Protein AF-A0A9P3FFR2-F1 (afdb_monomer_lite)

Sequence (119 aa):
MDCSPFSKVPAELRNYIWTLSLQSISERPDASPNIYEEPSLSRTCRQLRAESLLMYYACQPSMVAVVDNSDTTALLKWLATRRERAQLISRLDVLSRTGIKHELDEGISCTEALIASFG

Structure (mmCIF, N/CA/C/O backbone):
data_AF-A0A9P3FFR2-F1
#
_entry.id   AF-A0A9P3FFR2-F1
#
loop_
_atom_site.group_PDB
_atom_site.id
_atom_site.type_symbol
_atom_site.label_atom_id
_atom_site.label_alt_id
_atom_site.label_comp_id
_atom_site.label_asym_id
_atom_site.label_entity_id
_atom_site.label_seq_id
_atom_site.pdbx_PDB_ins_code
_atom_site.Cartn_x
_atom_site.Cartn_y
_atom_site.Cartn_z
_atom_site.occupancy
_atom_site.B_iso_or_equiv
_atom_site.auth_seq_id
_atom_site.auth_comp_id
_atom_site.auth_asym_id
_atom_site.auth_atom_id
_atom_site.pdbx_PDB_model_num
ATOM 1 N N . MET A 1 1 ? -1.724 -12.595 19.944 1.00 46.88 1 MET A N 1
ATOM 2 C CA . MET A 1 1 ? -2.527 -11.483 20.488 1.00 46.88 1 MET A CA 1
ATOM 3 C C . MET A 1 1 ? -1.653 -10.252 20.444 1.00 46.88 1 MET A C 1
ATOM 5 O O . MET A 1 1 ? -0.598 -10.253 21.065 1.00 46.88 1 MET A O 1
ATOM 9 N N . ASP A 1 2 ? -2.028 -9.270 19.635 1.00 57.25 2 ASP A N 1
ATOM 10 C CA . ASP A 1 2 ? -1.197 -8.094 19.403 1.00 57.25 2 ASP A CA 1
ATOM 11 C C . ASP A 1 2 ? -1.362 -7.110 20.568 1.00 57.25 2 ASP A C 1
ATOM 13 O O . ASP A 1 2 ? -2.397 -6.463 20.725 1.00 57.25 2 ASP A O 1
ATOM 17 N N . CYS A 1 3 ? -0.331 -6.998 21.407 1.00 60.75 3 CYS A N 1
ATOM 18 C CA . CYS A 1 3 ? -0.306 -6.130 22.592 1.00 60.75 3 CYS A CA 1
ATOM 19 C C . CYS A 1 3 ? -0.123 -4.635 22.257 1.00 60.75 3 CYS A C 1
ATOM 21 O O . CYS A 1 3 ? 0.320 -3.860 23.104 1.00 60.75 3 CYS A O 1
ATOM 23 N N . SER A 1 4 ? -0.407 -4.215 21.021 1.00 70.00 4 SER A N 1
ATOM 24 C CA . SER A 1 4 ? -0.248 -2.818 20.625 1.00 70.00 4 SER A CA 1
ATOM 25 C C . SER A 1 4 ? -1.308 -1.957 21.317 1.00 70.00 4 SER A C 1
ATOM 27 O O . SER A 1 4 ? -2.482 -2.308 21.270 1.00 70.00 4 SER A O 1
ATOM 29 N N . PRO A 1 5 ? -0.966 -0.799 21.907 1.00 75.81 5 PRO A N 1
ATOM 30 C CA . PRO A 1 5 ? -1.975 0.120 22.441 1.00 75.81 5 PRO A CA 1
ATOM 31 C C . PRO A 1 5 ? -2.967 0.584 21.362 1.00 75.81 5 PRO A C 1
ATOM 33 O O . PRO A 1 5 ? -4.102 0.922 21.681 1.00 75.81 5 PRO A O 1
ATOM 36 N N . PHE A 1 6 ? -2.576 0.521 20.086 1.00 74.94 6 PHE A N 1
ATOM 37 C CA . PHE A 1 6 ? -3.450 0.812 18.956 1.00 74.94 6 PHE A CA 1
ATOM 38 C C . PHE A 1 6 ? -4.568 -0.216 18.758 1.00 74.94 6 PHE A C 1
ATOM 40 O O . PHE A 1 6 ? -5.617 0.145 18.236 1.00 74.94 6 PHE A O 1
ATOM 47 N N . SER A 1 7 ? -4.403 -1.470 19.193 1.00 76.94 7 SER A N 1
ATOM 48 C CA . SER A 1 7 ? -5.470 -2.475 19.079 1.00 76.94 7 SER A CA 1
ATOM 49 C C . SER A 1 7 ? -6.673 -2.153 19.973 1.00 76.94 7 SER A C 1
ATOM 51 O O . SER A 1 7 ? -7.780 -2.605 19.696 1.00 76.94 7 SER A O 1
ATOM 53 N N . LYS A 1 8 ? -6.470 -1.316 21.001 1.00 84.19 8 LYS A N 1
ATOM 54 C CA . LYS A 1 8 ? -7.519 -0.816 21.901 1.00 84.19 8 LYS A CA 1
ATOM 55 C C . LYS A 1 8 ? -8.312 0.357 21.318 1.00 84.19 8 LYS A C 1
ATOM 57 O O . LYS A 1 8 ? -9.377 0.679 21.833 1.00 84.19 8 LYS A O 1
ATOM 62 N N . VAL A 1 9 ? -7.797 1.014 20.280 1.00 85.38 9 VAL A N 1
ATOM 63 C CA . VAL A 1 9 ? -8.474 2.131 19.610 1.00 85.38 9 VAL A CA 1
ATOM 64 C C . VAL A 1 9 ? -9.514 1.555 18.647 1.00 85.38 9 VAL A C 1
ATOM 66 O O . VAL A 1 9 ? -9.143 0.681 17.872 1.00 85.38 9 VAL A O 1
ATOM 69 N N . PRO A 1 10 ? -10.780 2.003 18.636 1.00 87.31 10 PRO A N 1
ATOM 70 C CA . PRO A 1 10 ? -11.779 1.575 17.652 1.00 87.31 10 PRO A CA 1
ATOM 71 C C . PRO A 1 10 ? -11.326 1.765 16.200 1.00 87.31 10 PRO A C 1
ATOM 73 O O . PRO A 1 10 ? -10.608 2.714 15.887 1.00 87.31 10 PRO A O 1
ATOM 76 N N . ALA A 1 11 ? -11.778 0.887 15.299 1.00 83.19 11 ALA A N 1
ATOM 77 C CA . ALA A 1 11 ? -11.366 0.901 13.892 1.00 83.19 11 ALA A CA 1
ATOM 78 C C . ALA A 1 11 ? -11.644 2.245 13.194 1.00 83.19 11 ALA A C 1
ATOM 80 O O . ALA A 1 11 ? -10.809 2.717 12.431 1.00 83.19 11 ALA A O 1
ATOM 81 N N . GLU A 1 12 ? -12.762 2.899 13.515 1.00 86.25 12 GLU A N 1
ATOM 82 C CA . GLU A 1 12 ? -13.123 4.217 12.975 1.00 86.25 12 GLU A CA 1
ATOM 83 C C . GLU A 1 12 ? -12.072 5.286 13.296 1.00 86.25 12 GLU A C 1
ATOM 85 O O . GLU A 1 12 ? -11.635 6.020 12.411 1.00 86.25 12 GLU A O 1
ATOM 90 N N . LEU A 1 13 ? -11.592 5.323 14.543 1.00 87.25 13 LEU A N 1
ATOM 91 C CA . LEU A 1 13 ? -10.550 6.262 14.954 1.00 87.25 13 LEU A CA 1
ATOM 92 C C . LEU A 1 13 ? -9.203 5.927 14.308 1.00 87.25 13 LEU A C 1
ATOM 94 O O . LEU A 1 13 ? -8.467 6.838 13.937 1.00 87.25 13 LEU A O 1
ATOM 98 N N . ARG A 1 14 ? -8.886 4.640 14.118 1.00 85.44 14 ARG A N 1
ATOM 99 C CA . ARG A 1 14 ? -7.670 4.234 13.393 1.00 85.44 14 ARG A CA 1
ATOM 100 C C . ARG A 1 14 ? -7.725 4.689 11.935 1.00 85.44 14 ARG A C 1
ATOM 102 O O . ARG A 1 14 ? -6.770 5.299 11.470 1.00 85.44 14 ARG A O 1
ATOM 109 N N . ASN A 1 15 ? -8.857 4.501 11.256 1.00 83.94 15 ASN A N 1
ATOM 110 C CA . ASN A 1 15 ? -9.077 4.987 9.890 1.00 83.94 15 ASN A CA 1
ATOM 111 C C . ASN A 1 15 ? -8.974 6.514 9.793 1.00 83.94 15 ASN A C 1
ATOM 113 O O . ASN A 1 15 ? -8.413 7.041 8.831 1.00 83.94 15 ASN A O 1
ATOM 117 N N . TYR A 1 16 ? -9.467 7.235 10.801 1.00 85.94 16 TYR A N 1
ATOM 118 C CA . TYR A 1 16 ? -9.336 8.688 10.855 1.00 85.94 16 TYR A CA 1
ATOM 119 C C . TYR A 1 16 ? -7.871 9.125 10.999 1.00 85.94 16 TYR A C 1
ATOM 121 O O . TYR A 1 16 ? -7.399 9.970 10.238 1.00 85.94 16 TYR A O 1
ATOM 129 N N . ILE A 1 17 ? -7.113 8.482 11.895 1.00 84.25 17 ILE A N 1
ATOM 130 C CA . ILE A 1 17 ? -5.661 8.690 12.029 1.00 84.25 17 ILE A CA 1
ATOM 131 C C . ILE A 1 17 ? -4.953 8.404 10.696 1.00 84.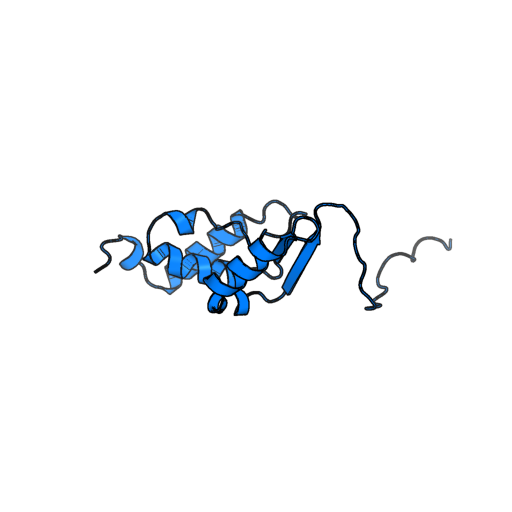25 17 ILE A C 1
ATOM 133 O O . ILE A 1 17 ? -4.075 9.167 10.292 1.00 84.25 17 ILE A O 1
ATOM 137 N N . TRP A 1 18 ? -5.358 7.348 9.983 1.00 82.25 18 TRP A N 1
ATOM 138 C CA . TRP A 1 18 ? -4.829 7.027 8.656 1.00 82.25 18 TRP A CA 1
ATOM 139 C C . TRP A 1 18 ? -5.100 8.127 7.650 1.00 82.25 18 TRP A C 1
ATOM 141 O O . TRP A 1 18 ? -4.151 8.625 7.051 1.00 82.25 18 TRP A O 1
ATOM 151 N N . THR A 1 19 ? -6.343 8.576 7.542 1.00 80.31 19 THR A N 1
ATOM 152 C CA . THR A 1 19 ? -6.733 9.664 6.638 1.00 80.31 19 THR A CA 1
ATOM 153 C C . THR A 1 19 ? -5.874 10.912 6.865 1.00 80.31 19 THR A C 1
ATOM 155 O O . THR A 1 19 ? -5.293 11.436 5.916 1.00 80.31 19 THR A O 1
ATOM 158 N N . LEU A 1 20 ? -5.696 11.325 8.124 1.00 81.62 20 LEU A N 1
ATOM 159 C CA . LEU A 1 20 ? -4.862 12.478 8.480 1.00 81.62 20 LEU A CA 1
ATOM 160 C C . LEU A 1 20 ? -3.384 12.265 8.129 1.00 81.62 20 LEU A C 1
ATOM 162 O O . LEU A 1 20 ? -2.735 13.143 7.562 1.00 81.62 20 LEU A O 1
ATOM 166 N N . SER A 1 21 ? -2.843 11.083 8.434 1.00 78.56 21 SER A N 1
ATOM 167 C CA . SER A 1 21 ? -1.440 10.770 8.143 1.00 78.56 21 SER A CA 1
ATOM 168 C C . SER A 1 21 ? -1.140 10.753 6.642 1.00 78.56 21 SER A C 1
ATOM 170 O O . SER A 1 21 ? -0.074 11.195 6.222 1.00 78.56 21 SER A O 1
ATOM 172 N N . LEU A 1 22 ? -2.092 10.302 5.825 1.00 73.56 22 LEU A N 1
ATOM 173 C CA . LEU A 1 22 ? -1.967 10.266 4.371 1.00 73.56 22 LEU A CA 1
ATOM 174 C C . LEU A 1 22 ? -2.050 11.667 3.764 1.00 73.56 22 LEU A C 1
ATOM 176 O O . LEU A 1 22 ? -1.261 11.989 2.880 1.00 73.56 22 LEU A O 1
ATOM 180 N N . GLN A 1 23 ? -2.944 12.514 4.281 1.00 67.75 23 GLN A N 1
ATOM 181 C CA . GLN A 1 23 ? -3.066 13.911 3.859 1.00 67.75 23 GLN A CA 1
ATOM 182 C C . GLN A 1 23 ? -1.785 14.710 4.133 1.00 67.75 23 GLN A C 1
ATOM 184 O O . GLN A 1 23 ? -1.356 15.469 3.270 1.00 67.75 23 GLN A O 1
ATOM 189 N N . SER A 1 24 ? -1.118 14.484 5.272 1.00 60.09 24 SER A N 1
ATOM 190 C CA . SER A 1 24 ? 0.142 15.177 5.599 1.00 60.09 24 SER A CA 1
ATOM 191 C C . SER A 1 24 ? 1.321 14.835 4.677 1.00 60.09 24 SER A C 1
ATOM 193 O O . SER A 1 24 ? 2.268 15.604 4.573 1.00 60.09 24 SER A O 1
ATOM 195 N N . ILE A 1 25 ? 1.280 13.691 3.982 1.00 60.25 25 ILE A N 1
ATOM 196 C CA . ILE A 1 25 ? 2.331 13.289 3.030 1.00 60.25 25 ILE A CA 1
ATOM 197 C C . ILE A 1 25 ? 2.139 13.999 1.675 1.00 60.25 25 ILE A C 1
ATOM 199 O O . ILE A 1 25 ? 3.091 14.154 0.914 1.00 60.25 25 ILE A O 1
ATOM 203 N N . SER A 1 26 ? 0.931 14.504 1.401 1.00 54.19 26 SER A N 1
ATOM 204 C CA . SER A 1 26 ? 0.548 15.194 0.164 1.00 54.19 26 SER A CA 1
ATOM 205 C C . SER A 1 26 ? 0.944 16.684 0.130 1.00 54.19 26 SER A C 1
ATOM 207 O O . SER A 1 26 ? 0.328 17.467 -0.589 1.00 54.19 26 SER A O 1
ATOM 209 N N . GLU A 1 27 ? 1.957 17.114 0.888 1.00 48.81 27 GLU A N 1
ATOM 210 C CA . GLU A 1 27 ? 2.438 18.510 0.866 1.00 48.81 27 GLU A CA 1
ATOM 211 C C . GLU A 1 27 ? 3.299 18.847 -0.366 1.00 48.81 27 GLU A C 1
ATOM 213 O O . GLU A 1 27 ? 3.630 20.011 -0.590 1.00 48.81 27 GLU A O 1
ATOM 218 N N . ARG A 1 28 ? 3.649 17.859 -1.203 1.00 53.22 28 ARG A N 1
ATOM 219 C CA . ARG A 1 28 ? 4.260 18.105 -2.518 1.00 53.22 28 ARG A CA 1
ATOM 220 C C . ARG A 1 28 ? 3.204 17.969 -3.618 1.00 53.22 28 ARG A C 1
ATOM 222 O O . ARG A 1 28 ? 2.961 16.845 -4.052 1.00 53.22 28 ARG A O 1
ATOM 229 N N . PRO A 1 29 ? 2.609 19.077 -4.095 1.00 51.22 29 PRO A N 1
ATOM 230 C CA . PRO A 1 29 ? 1.554 19.041 -5.111 1.00 51.22 29 PRO A CA 1
ATOM 231 C C . PRO A 1 29 ? 1.998 18.427 -6.451 1.00 51.22 29 PRO A C 1
ATOM 233 O O . PRO A 1 29 ? 1.153 17.952 -7.203 1.00 51.22 29 PRO A O 1
ATOM 236 N N . ASP A 1 30 ? 3.307 18.361 -6.720 1.00 53.44 30 ASP A N 1
ATOM 237 C CA . ASP A 1 30 ? 3.833 17.973 -8.037 1.00 53.44 30 ASP A CA 1
ATOM 238 C C . ASP A 1 30 ? 4.389 16.539 -8.113 1.00 53.44 30 ASP A C 1
ATOM 240 O O . ASP A 1 30 ? 4.815 16.099 -9.182 1.00 53.44 30 ASP A O 1
ATOM 244 N N . ALA A 1 31 ? 4.427 15.794 -7.003 1.00 60.97 31 ALA A N 1
ATOM 245 C CA . ALA A 1 31 ? 5.027 14.460 -6.968 1.00 60.97 31 ALA A CA 1
ATOM 246 C C . ALA A 1 31 ? 3.980 13.397 -6.630 1.00 60.97 31 ALA A C 1
ATOM 248 O O . ALA A 1 31 ? 3.644 13.181 -5.467 1.00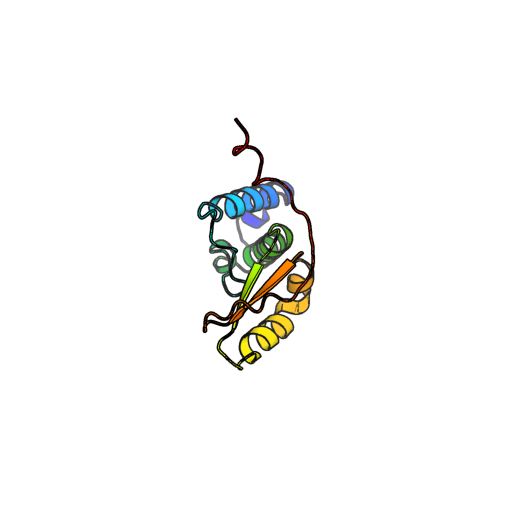 60.97 31 ALA A O 1
ATOM 249 N N . SER A 1 32 ? 3.486 12.701 -7.655 1.00 68.75 32 SER A N 1
ATOM 250 C CA . SER A 1 32 ? 2.651 11.515 -7.468 1.00 68.75 32 SER A CA 1
ATOM 251 C C . SER A 1 32 ? 3.386 10.474 -6.603 1.00 68.75 32 SER A C 1
ATOM 253 O O . SER A 1 32 ? 4.588 10.255 -6.798 1.00 68.75 32 SER A O 1
ATOM 255 N N . PRO A 1 33 ? 2.698 9.807 -5.661 1.00 76.00 33 PRO A N 1
ATOM 256 C CA . PRO A 1 33 ? 3.331 8.873 -4.737 1.00 76.00 33 PRO A CA 1
ATOM 257 C C . PRO A 1 33 ? 3.922 7.664 -5.472 1.00 76.00 33 PRO A C 1
ATOM 259 O O . PRO A 1 33 ? 3.278 7.053 -6.329 1.00 76.00 33 PRO A O 1
ATOM 262 N N . ASN A 1 34 ? 5.152 7.295 -5.114 1.00 80.06 34 ASN A N 1
ATOM 263 C CA . ASN A 1 34 ? 5.849 6.154 -5.698 1.00 80.06 34 ASN A CA 1
ATOM 264 C C . ASN A 1 34 ? 5.334 4.833 -5.096 1.00 80.06 34 ASN A C 1
ATOM 266 O O . ASN A 1 34 ? 5.338 4.670 -3.879 1.00 80.06 34 ASN A O 1
ATOM 270 N N . ILE A 1 35 ? 4.961 3.849 -5.923 1.00 81.44 35 ILE A N 1
ATOM 271 C CA . ILE A 1 35 ? 4.455 2.543 -5.448 1.00 81.44 35 ILE A CA 1
ATOM 272 C C . ILE A 1 35 ? 5.442 1.754 -4.577 1.00 81.44 35 ILE A C 1
ATOM 274 O O . ILE A 1 35 ? 5.034 0.861 -3.822 1.00 81.44 35 ILE A O 1
ATOM 278 N N . TYR A 1 36 ? 6.740 2.038 -4.707 1.00 80.88 36 TYR A N 1
ATOM 279 C CA . TYR A 1 36 ? 7.796 1.393 -3.931 1.00 80.88 36 TYR A CA 1
ATOM 280 C C . TYR A 1 36 ? 7.978 2.036 -2.554 1.00 80.88 36 TYR A C 1
ATOM 282 O O . TYR A 1 36 ? 8.592 1.425 -1.676 1.00 80.88 36 TYR A O 1
ATOM 290 N N . GLU A 1 37 ? 7.449 3.242 -2.354 1.00 80.25 37 GLU A N 1
ATOM 291 C CA . GLU A 1 37 ? 7.472 3.914 -1.066 1.00 80.25 37 GLU A CA 1
ATOM 292 C C . GLU A 1 37 ? 6.302 3.442 -0.208 1.00 80.25 37 GLU A C 1
ATOM 294 O O . GLU A 1 37 ? 5.151 3.368 -0.630 1.00 80.25 37 GLU A O 1
ATOM 299 N N . GLU A 1 38 ? 6.618 3.088 1.033 1.00 79.25 38 GLU A N 1
ATOM 300 C CA . GLU A 1 38 ? 5.620 2.730 2.028 1.00 79.25 38 GLU A CA 1
ATOM 301 C C . GLU A 1 38 ? 5.569 3.828 3.094 1.00 79.25 38 GLU A C 1
ATOM 303 O O . GLU A 1 38 ? 6.631 4.317 3.504 1.00 79.25 38 GLU A O 1
ATOM 308 N N . PRO A 1 39 ? 4.375 4.188 3.602 1.00 77.75 39 PRO A N 1
ATOM 309 C CA . PRO A 1 39 ? 4.245 5.210 4.630 1.00 77.75 39 PRO A CA 1
ATOM 310 C C . PRO A 1 39 ? 5.014 4.795 5.886 1.00 77.75 39 PRO A C 1
ATOM 312 O O . PRO A 1 39 ? 5.015 3.619 6.262 1.00 77.75 39 PRO A O 1
ATOM 315 N N . SER A 1 40 ? 5.633 5.752 6.579 1.00 78.31 40 SER A N 1
ATOM 316 C CA . SER A 1 40 ? 6.466 5.502 7.769 1.00 78.31 40 SER A CA 1
ATOM 317 C C . SER A 1 40 ? 5.754 4.664 8.837 1.00 78.31 40 SER A C 1
ATOM 319 O O . SER A 1 40 ? 6.357 3.798 9.470 1.00 78.31 40 SER A O 1
ATOM 321 N N . LEU A 1 41 ? 4.440 4.854 8.979 1.00 75.69 41 LEU A N 1
ATOM 322 C CA . LEU A 1 41 ? 3.586 4.118 9.914 1.00 75.69 41 LEU A CA 1
ATOM 323 C C . LEU A 1 41 ? 3.535 2.611 9.632 1.00 75.69 41 LEU A C 1
ATOM 325 O O . LEU A 1 41 ? 3.438 1.814 10.567 1.00 75.69 41 LEU A O 1
ATOM 329 N N . SER A 1 42 ? 3.709 2.198 8.376 1.00 79.88 42 SER A N 1
ATOM 330 C CA . SER A 1 42 ? 3.743 0.785 7.986 1.00 79.88 42 SER A CA 1
ATOM 331 C C . SER A 1 42 ? 4.990 0.033 8.471 1.00 79.88 42 SER A C 1
ATOM 333 O O . SER A 1 42 ? 5.062 -1.193 8.341 1.00 79.88 42 SER A O 1
ATOM 335 N N . ARG A 1 43 ? 5.982 0.742 9.027 1.00 82.38 43 ARG A N 1
ATOM 336 C CA . ARG A 1 43 ? 7.232 0.170 9.551 1.00 82.38 43 ARG A CA 1
ATOM 337 C C . ARG A 1 43 ? 7.193 -0.092 11.061 1.00 82.38 43 ARG A C 1
ATOM 339 O O . ARG A 1 43 ? 8.170 -0.586 11.607 1.00 82.38 43 ARG A O 1
ATOM 346 N N . THR A 1 44 ? 6.086 0.233 11.734 1.00 81.06 44 THR A N 1
ATOM 347 C CA . THR A 1 44 ? 5.984 0.194 13.204 1.00 81.06 44 THR A CA 1
ATOM 348 C C . THR A 1 44 ? 5.649 -1.199 13.747 1.00 81.06 44 THR A C 1
ATOM 350 O O . THR A 1 44 ? 6.481 -1.834 14.388 1.00 81.06 44 THR A O 1
ATOM 353 N N . CYS A 1 45 ? 4.443 -1.711 13.496 1.00 82.56 45 CYS A N 1
ATOM 354 C CA . CYS A 1 45 ? 4.022 -3.049 13.911 1.00 82.56 45 CYS A CA 1
ATOM 355 C C . CYS A 1 45 ? 3.178 -3.734 12.829 1.00 82.56 45 CYS A C 1
ATOM 357 O O . CYS A 1 45 ? 2.674 -3.084 11.915 1.00 82.56 45 CYS A O 1
ATOM 359 N N . ARG A 1 46 ? 3.008 -5.061 12.925 1.00 84.31 46 ARG A N 1
ATOM 360 C CA . ARG A 1 46 ? 2.300 -5.860 11.904 1.00 84.31 46 ARG A CA 1
ATOM 361 C C . ARG A 1 46 ? 0.850 -5.422 11.697 1.00 84.31 46 ARG A C 1
ATOM 363 O O . ARG A 1 46 ? 0.411 -5.358 10.553 1.00 84.31 46 ARG A O 1
ATOM 370 N N . GLN A 1 47 ? 0.143 -5.087 12.775 1.00 81.75 47 GLN A N 1
ATOM 371 C CA . GLN A 1 47 ? -1.238 -4.617 12.696 1.00 81.75 47 GLN A CA 1
ATOM 372 C C . GLN A 1 47 ? -1.323 -3.267 11.974 1.00 81.75 47 GLN A C 1
ATOM 374 O O . GLN A 1 47 ? -2.020 -3.153 10.970 1.00 81.75 47 GLN A O 1
ATOM 379 N N . LEU A 1 48 ? -0.560 -2.266 12.432 1.00 81.31 48 LEU A N 1
ATOM 380 C CA . LEU A 1 48 ? -0.553 -0.945 11.798 1.00 81.31 48 LEU A CA 1
ATOM 381 C C . LEU A 1 48 ? -0.070 -1.031 10.358 1.00 81.31 48 LEU A C 1
ATOM 383 O O . LEU A 1 48 ? -0.614 -0.356 9.498 1.00 81.31 48 LEU A O 1
ATOM 387 N N . ARG A 1 49 ? 0.885 -1.912 10.058 1.00 85.50 49 ARG A N 1
ATOM 388 C CA . ARG A 1 49 ? 1.312 -2.202 8.690 1.00 85.50 49 ARG A CA 1
ATOM 389 C C . ARG A 1 49 ? 0.174 -2.720 7.817 1.00 85.50 49 ARG A C 1
ATOM 391 O O . ARG A 1 49 ? 0.051 -2.266 6.685 1.00 85.50 49 ARG A O 1
ATOM 398 N N . ALA A 1 50 ? -0.624 -3.665 8.305 1.00 83.38 50 ALA A N 1
ATOM 399 C CA . ALA A 1 50 ? -1.736 -4.218 7.539 1.00 83.38 50 ALA A CA 1
ATOM 400 C C . ALA A 1 50 ? -2.818 -3.161 7.265 1.00 83.38 50 ALA A C 1
ATOM 402 O O . ALA A 1 50 ? -3.251 -3.025 6.123 1.00 83.38 50 ALA A O 1
ATOM 403 N N . GLU A 1 51 ? -3.193 -2.383 8.282 1.00 84.19 51 GLU A N 1
ATOM 404 C CA . GLU A 1 51 ? -4.242 -1.362 8.175 1.00 84.19 51 GLU A CA 1
ATOM 405 C C . GLU A 1 51 ? -3.787 -0.138 7.362 1.00 84.19 51 GLU A C 1
ATOM 407 O O . GLU A 1 51 ? -4.467 0.275 6.422 1.00 84.19 51 GLU A O 1
ATOM 412 N N . SER A 1 52 ? -2.608 0.413 7.670 1.00 83.62 52 SER A N 1
ATOM 413 C CA . SER A 1 52 ? -2.097 1.624 7.012 1.00 83.62 52 SER A CA 1
ATOM 414 C C . SER A 1 52 ? -1.771 1.405 5.540 1.00 83.62 52 SER A C 1
ATOM 416 O O . SER A 1 52 ? -2.027 2.297 4.741 1.00 83.62 52 SER A O 1
ATOM 418 N N . LEU A 1 53 ? -1.246 0.235 5.147 1.00 85.38 53 LEU A N 1
ATOM 419 C CA . LEU A 1 53 ? -0.971 -0.038 3.733 1.00 85.38 53 LEU A CA 1
ATOM 420 C C . LEU A 1 53 ? -2.259 -0.171 2.926 1.00 85.38 53 LEU A C 1
ATOM 422 O O . LEU A 1 53 ? -2.313 0.319 1.805 1.00 85.38 53 LEU A O 1
ATOM 426 N N . LEU A 1 54 ? -3.291 -0.804 3.486 1.00 85.38 54 LEU A N 1
ATOM 427 C CA . LEU A 1 54 ? -4.582 -0.926 2.814 1.00 85.38 54 LEU A CA 1
ATOM 428 C C . LEU A 1 54 ? -5.211 0.452 2.580 1.00 85.38 54 LEU A C 1
ATOM 430 O O . LEU A 1 54 ? -5.605 0.759 1.459 1.00 85.38 54 LEU A O 1
ATOM 434 N N . MET A 1 55 ? -5.222 1.303 3.609 1.00 84.69 55 MET A N 1
ATOM 435 C CA . MET A 1 55 ? -5.702 2.682 3.490 1.00 84.69 55 MET A CA 1
ATOM 436 C C . MET A 1 55 ? -4.844 3.514 2.535 1.00 84.69 55 MET A C 1
ATOM 438 O O . MET A 1 55 ? -5.389 4.244 1.719 1.00 84.69 55 MET A O 1
ATOM 442 N N . TYR A 1 56 ? -3.516 3.373 2.592 1.00 85.06 56 TYR A N 1
ATOM 443 C CA . TYR A 1 56 ? -2.599 4.071 1.693 1.00 85.06 56 TYR A CA 1
ATOM 444 C C . TYR A 1 56 ? -2.950 3.785 0.233 1.00 85.06 56 TYR A C 1
ATOM 446 O O . TYR A 1 56 ? -3.254 4.720 -0.489 1.00 85.06 56 TYR A O 1
ATOM 454 N N . TYR A 1 57 ? -3.010 2.520 -0.194 1.00 83.69 57 TYR A N 1
ATOM 455 C CA . TYR A 1 57 ? -3.317 2.206 -1.595 1.00 83.69 57 TYR A CA 1
ATOM 456 C C . TYR A 1 57 ? -4.749 2.575 -2.009 1.00 83.69 57 TYR A C 1
ATOM 458 O O . TYR A 1 57 ? -4.945 2.987 -3.145 1.00 83.69 57 TYR A O 1
ATOM 466 N N . ALA A 1 58 ? -5.729 2.470 -1.106 1.00 83.38 58 ALA A N 1
ATOM 467 C CA . ALA A 1 58 ? -7.123 2.807 -1.405 1.00 83.38 58 ALA A CA 1
ATOM 468 C C . ALA A 1 58 ? -7.388 4.320 -1.507 1.00 83.38 58 ALA A C 1
ATOM 470 O O . ALA A 1 58 ? -8.295 4.737 -2.222 1.00 83.38 58 ALA A O 1
ATOM 471 N N . CYS A 1 59 ? -6.634 5.143 -0.776 1.00 80.12 59 CYS A N 1
ATOM 472 C CA . CYS A 1 59 ? -6.853 6.588 -0.726 1.00 80.12 59 CYS A CA 1
ATOM 473 C C . CYS A 1 59 ? -6.030 7.378 -1.751 1.00 80.12 59 CYS A C 1
ATOM 475 O O . CYS A 1 59 ? -6.273 8.575 -1.896 1.00 80.12 59 CYS A O 1
ATOM 477 N N . GLN A 1 60 ? -5.064 6.762 -2.442 1.00 77.50 60 GLN A N 1
ATOM 478 C CA . GLN A 1 60 ? -4.314 7.463 -3.484 1.00 77.50 60 GLN A CA 1
ATOM 479 C C . GLN A 1 60 ? -5.107 7.479 -4.801 1.00 77.50 60 GLN A C 1
ATOM 481 O O . GLN A 1 60 ? -5.426 6.409 -5.327 1.00 77.50 60 GLN A O 1
ATOM 486 N N . PRO A 1 61 ? -5.402 8.662 -5.373 1.00 75.56 61 PRO A N 1
ATOM 487 C CA . PRO A 1 61 ? -6.119 8.756 -6.645 1.00 75.56 61 PRO A CA 1
ATOM 488 C C . PRO A 1 61 ? -5.292 8.191 -7.808 1.00 75.56 61 PRO A C 1
ATOM 490 O O . PRO A 1 61 ? -5.838 7.576 -8.724 1.00 75.56 61 PRO A O 1
ATOM 493 N N . SER A 1 62 ? -3.971 8.363 -7.756 1.00 80.31 62 SER A N 1
ATOM 494 C CA . SER A 1 62 ? -3.018 7.759 -8.680 1.00 80.31 62 SER A CA 1
ATOM 495 C C . SER A 1 62 ? -1.685 7.481 -7.989 1.00 80.31 62 SER A C 1
ATOM 497 O O . SER A 1 62 ? -1.340 8.106 -6.985 1.00 80.31 62 SER A O 1
ATOM 499 N N . MET A 1 63 ? -0.932 6.525 -8.524 1.00 83.44 63 MET A N 1
ATOM 500 C CA . MET A 1 63 ? 0.419 6.198 -8.075 1.00 83.44 63 MET A CA 1
ATOM 501 C C . MET A 1 63 ? 1.361 6.045 -9.261 1.00 83.44 63 MET A C 1
ATOM 503 O O . MET A 1 63 ? 0.924 5.720 -10.362 1.00 83.44 63 MET A O 1
ATOM 507 N N . VAL A 1 64 ? 2.659 6.225 -9.022 1.00 84.31 64 VAL A N 1
ATOM 508 C CA . VAL A 1 64 ? 3.692 6.120 -10.056 1.00 84.31 64 VAL A CA 1
ATOM 509 C C . VAL A 1 64 ? 4.632 4.950 -9.785 1.00 84.31 64 VAL A C 1
ATOM 511 O O . VAL A 1 64 ? 5.152 4.786 -8.681 1.00 84.31 64 VAL A O 1
ATOM 514 N N . ALA A 1 65 ? 4.903 4.160 -10.819 1.00 84.69 65 ALA A N 1
ATOM 515 C CA . ALA A 1 65 ? 5.974 3.178 -10.851 1.00 84.69 65 ALA A CA 1
ATOM 516 C C . ALA A 1 65 ? 7.105 3.672 -11.745 1.00 84.69 65 ALA A C 1
ATOM 518 O O . ALA A 1 65 ? 6.965 3.713 -12.964 1.00 84.69 65 ALA A O 1
ATOM 519 N N . VAL A 1 66 ? 8.245 4.006 -11.147 1.00 82.75 66 VAL A N 1
ATOM 520 C CA . VAL A 1 66 ? 9.447 4.335 -11.917 1.00 82.75 66 VAL A CA 1
ATOM 521 C C . VAL A 1 66 ? 10.213 3.050 -12.220 1.00 82.75 66 VAL A C 1
ATOM 523 O O . VAL A 1 66 ? 10.642 2.351 -11.303 1.00 82.75 66 VAL A O 1
ATOM 526 N N . VAL A 1 67 ? 10.369 2.731 -13.497 1.00 81.81 67 VAL A N 1
ATOM 527 C CA . VAL A 1 67 ? 11.051 1.533 -13.990 1.00 81.81 67 VAL A CA 1
ATOM 528 C C . VAL A 1 67 ? 12.342 1.960 -14.689 1.00 81.81 67 VAL A C 1
ATOM 530 O O . VAL A 1 67 ? 12.365 2.947 -15.425 1.00 81.81 67 VAL A O 1
ATOM 533 N N . ASP A 1 68 ? 13.435 1.245 -14.442 1.00 78.56 68 ASP A N 1
ATOM 534 C CA . ASP A 1 68 ? 14.679 1.460 -15.180 1.00 78.56 68 ASP A CA 1
ATOM 535 C C . ASP A 1 68 ? 14.590 0.754 -16.542 1.00 78.56 68 ASP A C 1
ATOM 537 O O . ASP A 1 68 ? 13.978 -0.307 -16.661 1.00 78.56 68 ASP A O 1
ATOM 541 N N . ASN A 1 69 ? 15.153 1.365 -17.590 1.00 62.38 69 ASN A N 1
ATOM 542 C CA . ASN A 1 69 ? 14.995 0.916 -18.977 1.00 62.38 69 ASN A CA 1
ATOM 543 C C . ASN A 1 69 ? 15.145 -0.597 -19.140 1.00 62.38 69 ASN A C 1
ATOM 545 O O . ASN A 1 69 ? 16.212 -1.147 -18.878 1.00 62.38 69 ASN A O 1
ATOM 549 N N . SER A 1 70 ? 14.081 -1.230 -19.642 1.00 62.84 70 SER A N 1
ATOM 550 C CA . SER A 1 70 ? 13.911 -2.671 -19.890 1.00 62.84 70 SER A CA 1
ATOM 551 C C . SER A 1 70 ? 13.785 -3.586 -18.665 1.00 62.84 70 SER A C 1
ATOM 553 O O . SER A 1 70 ? 13.332 -4.721 -18.825 1.00 62.84 70 SER A O 1
ATOM 555 N N . ASP A 1 71 ? 14.067 -3.112 -17.448 1.00 71.56 71 ASP A N 1
ATOM 556 C CA . ASP A 1 71 ? 13.983 -3.940 -16.244 1.00 71.56 71 ASP A CA 1
ATOM 557 C C . ASP A 1 71 ? 12.646 -3.771 -15.509 1.00 71.56 71 ASP A C 1
ATOM 559 O O . ASP A 1 71 ? 12.515 -3.086 -14.495 1.00 71.56 71 ASP A O 1
ATOM 563 N N . THR A 1 72 ? 11.624 -4.460 -16.018 1.00 80.19 72 THR A N 1
ATOM 564 C CA . THR A 1 72 ? 10.308 -4.547 -15.364 1.00 80.19 72 THR A CA 1
ATOM 565 C C . THR A 1 72 ? 10.285 -5.523 -14.185 1.00 80.19 72 THR A C 1
ATOM 567 O O . THR A 1 72 ? 9.246 -5.664 -13.535 1.00 80.19 72 THR A O 1
ATOM 570 N N . THR A 1 73 ? 11.396 -6.196 -13.856 1.00 84.19 73 THR A N 1
ATOM 571 C CA . THR A 1 73 ? 11.394 -7.254 -12.835 1.00 84.19 73 THR A CA 1
ATOM 572 C C . THR A 1 73 ? 11.019 -6.723 -11.456 1.00 84.19 73 THR A C 1
ATOM 574 O O . THR A 1 73 ? 10.289 -7.395 -10.727 1.00 84.19 73 THR A O 1
ATOM 577 N N . ALA A 1 74 ? 11.433 -5.501 -11.109 1.00 82.12 74 ALA A N 1
ATOM 578 C CA . ALA A 1 74 ? 11.067 -4.857 -9.850 1.00 82.12 74 ALA A CA 1
ATOM 579 C C . ALA A 1 74 ? 9.554 -4.601 -9.754 1.00 82.12 74 ALA A C 1
ATOM 581 O O . ALA A 1 74 ? 8.938 -4.926 -8.734 1.00 82.12 74 ALA A O 1
ATOM 582 N N . LEU A 1 75 ? 8.947 -4.099 -10.835 1.00 84.19 75 LEU A N 1
ATOM 583 C CA . LEU A 1 75 ? 7.506 -3.865 -10.923 1.00 84.19 75 LEU A CA 1
ATOM 584 C C . LEU A 1 75 ? 6.728 -5.186 -10.868 1.00 84.19 75 LEU A C 1
ATOM 586 O O . LEU A 1 75 ? 5.793 -5.321 -10.082 1.00 84.19 75 LEU A O 1
ATOM 590 N N . LEU A 1 76 ? 7.146 -6.190 -11.642 1.00 85.81 76 LEU A N 1
ATOM 591 C CA . LEU A 1 76 ? 6.513 -7.511 -11.665 1.00 85.81 76 LEU A CA 1
ATOM 592 C C . LEU A 1 76 ? 6.624 -8.218 -10.308 1.00 85.81 76 LEU A C 1
ATOM 594 O O . LEU A 1 76 ? 5.645 -8.778 -9.813 1.00 85.81 76 LEU A O 1
ATOM 598 N N . LYS A 1 77 ? 7.789 -8.143 -9.655 1.00 86.94 77 LYS A N 1
ATOM 599 C CA . LYS A 1 77 ? 7.998 -8.666 -8.299 1.00 86.94 77 LYS A CA 1
ATOM 600 C C . LYS A 1 77 ? 7.117 -7.943 -7.284 1.00 86.94 77 LYS A C 1
ATOM 602 O O . LYS A 1 77 ? 6.560 -8.587 -6.391 1.00 86.94 77 LYS A O 1
ATOM 607 N N . TRP A 1 78 ? 6.973 -6.626 -7.410 1.00 86.25 78 TRP A N 1
ATOM 608 C CA . TRP A 1 78 ? 6.086 -5.838 -6.560 1.00 86.25 78 TRP A CA 1
ATOM 609 C C . TRP A 1 78 ? 4.619 -6.252 -6.754 1.00 86.25 78 TRP A C 1
ATOM 611 O O . TRP A 1 78 ? 3.946 -6.550 -5.768 1.00 86.25 78 TRP A O 1
ATOM 621 N N . LEU A 1 79 ? 4.156 -6.394 -8.001 1.00 84.06 79 LEU A N 1
ATOM 622 C CA . LEU A 1 79 ? 2.796 -6.846 -8.324 1.00 84.06 79 LEU A CA 1
ATOM 623 C C . LEU A 1 79 ? 2.516 -8.253 -7.788 1.00 84.06 79 LEU A C 1
ATOM 625 O O . LEU A 1 79 ? 1.462 -8.491 -7.202 1.00 84.06 79 LEU A O 1
ATOM 629 N N . ALA A 1 80 ? 3.470 -9.175 -7.929 1.00 85.38 80 ALA A N 1
ATOM 630 C CA . ALA A 1 80 ? 3.336 -10.537 -7.420 1.00 85.38 80 ALA A CA 1
ATOM 631 C C . ALA A 1 80 ? 3.247 -10.581 -5.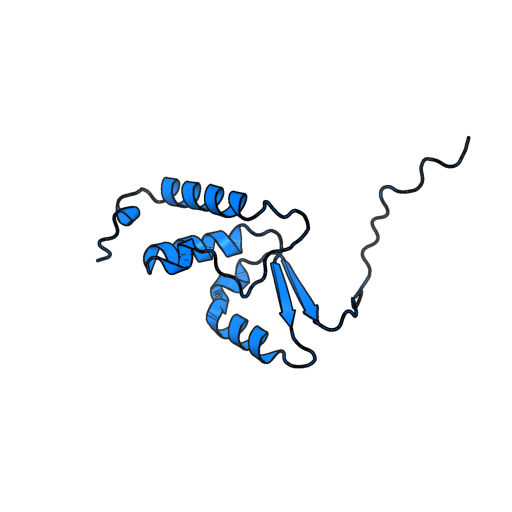885 1.00 85.38 80 ALA A C 1
ATOM 633 O O . ALA A 1 80 ? 2.461 -11.345 -5.331 1.00 85.38 80 ALA A O 1
ATOM 634 N N . THR A 1 81 ? 4.026 -9.747 -5.190 1.00 83.75 81 THR A N 1
ATOM 635 C CA . THR A 1 81 ? 4.070 -9.730 -3.715 1.00 83.75 81 THR A CA 1
ATOM 636 C C . THR A 1 81 ? 2.957 -8.914 -3.066 1.00 83.75 81 THR A C 1
ATOM 638 O O . THR A 1 81 ? 2.647 -9.138 -1.898 1.00 83.75 81 THR A O 1
ATOM 641 N N . ARG A 1 82 ? 2.351 -7.967 -3.787 1.00 82.12 82 ARG A N 1
ATOM 642 C CA . ARG A 1 82 ? 1.337 -7.044 -3.248 1.00 82.12 82 ARG A CA 1
ATOM 643 C C . ARG A 1 82 ? 0.030 -7.059 -4.043 1.00 82.12 82 ARG A C 1
ATOM 645 O O . ARG A 1 82 ? -0.714 -6.086 -3.996 1.00 82.12 82 ARG A O 1
ATOM 652 N N . ARG A 1 83 ? -0.276 -8.166 -4.728 1.00 77.06 83 ARG A N 1
ATOM 653 C CA . ARG A 1 83 ? -1.411 -8.309 -5.658 1.00 77.06 83 ARG A CA 1
ATOM 654 C C . ARG A 1 83 ? -2.745 -7.798 -5.110 1.00 77.06 83 ARG A C 1
ATOM 656 O O . ARG A 1 83 ? -3.415 -7.034 -5.791 1.00 77.06 83 ARG A O 1
ATOM 663 N N . GLU A 1 84 ? -3.105 -8.178 -3.887 1.00 81.06 84 GLU A N 1
ATOM 664 C CA . GLU A 1 84 ? -4.361 -7.747 -3.246 1.00 81.06 84 GLU A CA 1
ATOM 665 C C . GLU A 1 84 ? -4.425 -6.230 -3.040 1.00 81.06 84 GLU A C 1
ATOM 667 O O . GLU A 1 84 ? -5.478 -5.620 -3.161 1.00 81.06 84 GLU A O 1
ATOM 672 N N . ARG A 1 85 ? -3.282 -5.598 -2.764 1.00 81.94 85 ARG A N 1
ATOM 673 C CA . ARG A 1 85 ? -3.199 -4.150 -2.538 1.00 81.94 85 ARG A CA 1
ATOM 674 C C . ARG A 1 85 ? -3.109 -3.375 -3.842 1.00 81.94 85 ARG A C 1
ATOM 676 O O . ARG A 1 85 ? -3.646 -2.281 -3.930 1.00 81.94 85 ARG A O 1
ATOM 683 N N . ALA A 1 86 ? -2.476 -3.955 -4.859 1.00 78.00 86 ALA A N 1
ATOM 684 C CA . ALA A 1 86 ? -2.419 -3.378 -6.196 1.00 78.00 86 ALA A CA 1
ATOM 685 C C . ALA A 1 86 ? -3.821 -3.196 -6.804 1.00 78.00 86 ALA A C 1
ATOM 687 O O . ALA A 1 86 ? -4.028 -2.256 -7.558 1.00 78.00 86 ALA A O 1
ATOM 688 N N . GLN A 1 87 ? -4.792 -4.039 -6.430 1.00 82.94 87 GLN A N 1
ATOM 689 C CA . GLN A 1 87 ? -6.196 -3.898 -6.844 1.00 82.94 87 GLN A CA 1
ATOM 690 C C . GLN A 1 87 ? -6.882 -2.642 -6.289 1.00 82.94 87 GLN A C 1
ATOM 692 O O . GLN A 1 87 ? -7.901 -2.227 -6.828 1.00 82.94 87 GLN A O 1
ATOM 697 N N . LEU A 1 88 ? -6.348 -2.051 -5.217 1.00 83.88 88 LEU A N 1
ATOM 698 C CA . LEU A 1 88 ? -6.892 -0.834 -4.611 1.00 83.88 88 LEU A CA 1
ATOM 699 C C . LEU A 1 88 ? -6.409 0.433 -5.326 1.00 83.88 88 LEU A C 1
ATOM 701 O O . LEU A 1 88 ? -6.976 1.502 -5.119 1.00 83.88 88 LEU A O 1
ATOM 705 N N . ILE A 1 89 ? -5.370 0.320 -6.159 1.00 83.25 89 ILE A N 1
ATOM 706 C CA . ILE A 1 89 ? -4.824 1.447 -6.907 1.00 83.25 89 ILE A CA 1
ATOM 707 C C . ILE A 1 89 ? -5.776 1.763 -8.057 1.00 83.25 89 ILE A C 1
ATOM 709 O O . ILE A 1 89 ? -5.915 0.978 -8.994 1.00 83.25 89 ILE A O 1
ATOM 713 N N . SER A 1 90 ? -6.396 2.941 -8.000 1.00 79.94 90 SER A N 1
ATOM 714 C CA . SER A 1 90 ? -7.338 3.390 -9.034 1.00 79.94 90 SER A CA 1
ATOM 715 C C . SER A 1 90 ? -6.641 3.693 -10.362 1.00 79.94 90 SER A C 1
ATOM 717 O O . SER A 1 90 ? -7.193 3.445 -11.432 1.00 79.94 90 SER A O 1
ATOM 719 N N . ARG A 1 91 ? -5.410 4.212 -10.302 1.00 82.31 91 ARG A N 1
ATOM 720 C CA . ARG A 1 91 ? -4.595 4.543 -11.471 1.00 82.31 91 ARG A CA 1
ATOM 721 C C . ARG A 1 91 ? -3.113 4.347 -11.168 1.00 82.31 91 ARG A C 1
ATOM 723 O O . ARG A 1 91 ? -2.613 4.872 -10.176 1.00 82.31 91 ARG A O 1
ATOM 730 N N . LEU A 1 92 ? -2.416 3.613 -12.032 1.00 84.06 92 LEU A N 1
ATOM 731 C CA . LEU A 1 92 ? -0.976 3.378 -11.937 1.00 84.06 92 LEU A CA 1
ATOM 732 C C . LEU A 1 92 ? -0.282 3.902 -13.195 1.00 84.06 92 LEU A C 1
ATOM 734 O O . LEU A 1 92 ? -0.431 3.319 -14.266 1.00 84.06 92 LEU A O 1
ATOM 738 N N . ASP A 1 93 ? 0.495 4.969 -13.053 1.00 83.62 93 ASP A N 1
ATOM 739 C CA . ASP A 1 93 ? 1.302 5.528 -14.132 1.00 83.62 93 ASP A CA 1
ATOM 740 C C . ASP A 1 93 ? 2.706 4.893 -14.093 1.00 83.62 93 ASP A C 1
ATOM 742 O O . ASP A 1 93 ? 3.395 4.925 -13.072 1.00 83.62 93 ASP A O 1
ATOM 746 N N . VAL A 1 94 ? 3.150 4.285 -15.194 1.00 82.88 94 VAL A N 1
ATOM 747 C CA . VAL A 1 94 ? 4.474 3.645 -15.283 1.00 82.88 94 VAL A CA 1
ATOM 748 C C . VAL A 1 94 ? 5.414 4.551 -16.074 1.00 82.88 94 VAL A C 1
ATOM 750 O O . VAL A 1 94 ? 5.173 4.821 -17.246 1.00 82.88 94 VAL A O 1
ATOM 753 N N . LEU A 1 95 ? 6.487 5.023 -15.438 1.00 80.81 95 LEU A N 1
ATOM 754 C CA . LEU A 1 95 ? 7.449 5.960 -16.020 1.00 80.81 95 LEU A CA 1
ATOM 755 C C . LEU A 1 95 ? 8.825 5.307 -16.164 1.00 80.81 95 LEU A C 1
ATOM 757 O O . LEU A 1 95 ? 9.284 4.631 -15.246 1.00 80.81 95 LEU A O 1
ATOM 761 N N . SER A 1 96 ? 9.518 5.553 -17.278 1.00 77.19 96 SER A N 1
ATOM 762 C CA . SER A 1 96 ? 10.935 5.188 -17.418 1.00 77.19 96 SER A CA 1
ATOM 763 C C . SER A 1 96 ? 11.853 6.308 -16.914 1.00 77.19 96 SER A C 1
ATOM 765 O O . SER A 1 96 ? 11.583 7.484 -17.166 1.00 77.19 96 SER A O 1
ATOM 767 N N . ARG A 1 97 ? 12.966 5.969 -16.239 1.00 66.25 97 ARG A N 1
ATOM 768 C CA . ARG A 1 97 ? 13.980 6.961 -15.810 1.00 66.25 97 ARG A CA 1
ATOM 769 C C . ARG A 1 97 ? 14.671 7.688 -16.956 1.00 66.25 97 ARG A C 1
ATOM 771 O O . ARG A 1 97 ? 15.175 8.789 -16.747 1.00 66.25 97 ARG A O 1
ATOM 778 N N . THR A 1 98 ? 14.716 7.116 -18.155 1.00 57.44 98 THR A N 1
ATOM 779 C CA . THR A 1 98 ? 15.166 7.879 -19.322 1.00 57.44 98 THR A CA 1
ATOM 780 C C . THR A 1 98 ? 13.963 8.612 -19.874 1.00 57.44 98 THR A C 1
ATOM 782 O O . THR A 1 98 ? 13.059 7.967 -20.394 1.00 57.44 98 THR A O 1
ATOM 785 N N . GLY A 1 99 ? 13.931 9.932 -19.704 1.00 47.25 99 GLY A N 1
ATOM 786 C CA . GLY A 1 99 ? 12.807 10.802 -20.041 1.00 47.25 99 GLY A CA 1
ATOM 787 C C . GLY A 1 99 ? 12.348 10.732 -21.497 1.00 47.25 99 GLY A C 1
ATOM 788 O O . GLY A 1 99 ? 12.586 11.649 -22.272 1.00 47.25 99 GLY A O 1
ATOM 789 N N . ILE A 1 100 ? 11.613 9.684 -21.838 1.00 42.75 100 ILE A N 1
ATOM 790 C CA . ILE A 1 100 ? 10.711 9.651 -22.973 1.00 42.75 100 ILE A CA 1
ATOM 791 C C . ILE A 1 100 ? 9.341 9.457 -22.347 1.00 42.75 100 ILE A C 1
ATOM 793 O O . ILE A 1 100 ? 8.951 8.350 -21.977 1.00 42.75 100 ILE A O 1
ATOM 797 N N . LYS A 1 101 ? 8.638 10.580 -22.167 1.00 39.53 101 LYS A N 1
ATOM 798 C CA . LYS A 1 101 ? 7.183 10.571 -22.069 1.00 39.53 101 LYS A CA 1
ATOM 799 C C . LYS A 1 101 ? 6.697 9.895 -23.349 1.00 39.53 101 LYS A C 1
ATOM 801 O O . LYS A 1 101 ? 6.613 10.543 -24.385 1.00 39.53 101 LYS A O 1
ATOM 806 N N . HIS A 1 102 ? 6.457 8.590 -23.311 1.00 37.81 102 HIS A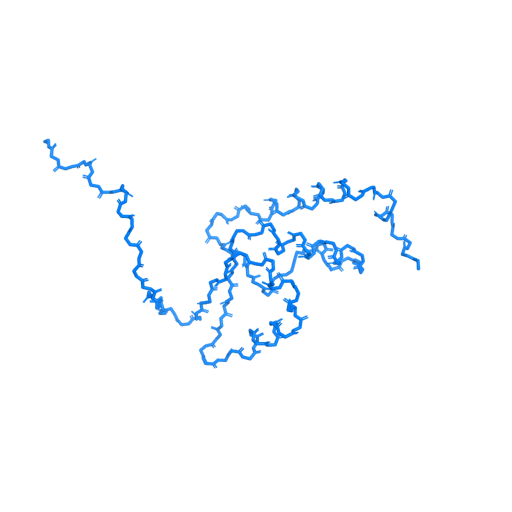 N 1
ATOM 807 C CA . HIS A 1 102 ? 5.582 7.989 -24.300 1.00 37.81 102 HIS A CA 1
ATOM 808 C C . HIS A 1 102 ? 4.179 8.455 -23.927 1.00 37.81 102 HIS A C 1
ATOM 810 O O . HIS A 1 102 ? 3.499 7.843 -23.109 1.00 37.81 102 HIS A O 1
ATOM 816 N N . GLU A 1 103 ? 3.818 9.620 -24.468 1.00 42.69 103 GLU A N 1
ATOM 817 C CA . GLU A 1 103 ? 2.432 9.940 -24.766 1.00 42.69 103 GLU A CA 1
ATOM 818 C C . GLU A 1 103 ? 1.874 8.752 -25.554 1.00 42.69 103 GLU A C 1
ATOM 820 O O . GLU A 1 103 ? 2.325 8.428 -26.651 1.00 42.69 103 GLU A O 1
ATOM 825 N N . LEU A 1 104 ? 0.978 8.028 -24.903 1.00 36.66 104 LEU A N 1
ATOM 826 C CA . LEU A 1 104 ? 0.138 6.982 -25.457 1.00 36.66 104 LEU A CA 1
ATOM 827 C C . LEU A 1 104 ? -1.215 7.207 -24.788 1.00 36.66 104 LEU A C 1
ATOM 829 O O . LEU A 1 104 ? -1.309 7.071 -23.572 1.00 36.66 104 LEU A O 1
ATOM 833 N N . ASP A 1 105 ? -2.308 7.515 -25.457 1.00 36.72 105 ASP A N 1
ATOM 834 C CA . ASP A 1 105 ? -2.580 8.385 -26.596 1.00 36.72 105 ASP A CA 1
ATOM 835 C C . ASP A 1 105 ? -4.052 8.808 -26.374 1.00 36.72 105 ASP A C 1
ATOM 837 O O . ASP A 1 105 ? -4.786 8.134 -25.648 1.00 36.72 105 ASP A O 1
ATOM 841 N N . GLU A 1 106 ? -4.465 9.914 -26.978 1.00 40.03 106 GLU A N 1
ATOM 842 C CA . GLU A 1 106 ? -5.862 10.303 -27.241 1.00 40.03 106 GLU A CA 1
ATOM 843 C C . GLU A 1 106 ? -6.886 10.325 -26.083 1.00 40.03 106 GLU A C 1
ATOM 845 O O . GLU A 1 106 ? -7.632 9.388 -25.799 1.00 40.03 106 GLU A O 1
ATOM 850 N N . GLY A 1 107 ? -7.048 11.520 -25.518 1.00 31.81 107 GLY A N 1
ATOM 851 C CA . GLY A 1 107 ? -8.215 11.901 -24.730 1.00 31.81 107 GLY A CA 1
ATOM 852 C C . GLY A 1 107 ? -8.390 13.408 -24.763 1.00 31.81 107 GLY A C 1
ATOM 853 O O . GLY A 1 107 ? -8.134 14.090 -23.776 1.00 31.81 107 GLY A O 1
ATOM 854 N N . ILE A 1 108 ? -8.764 13.930 -25.931 1.00 44.91 108 ILE A N 1
ATOM 855 C CA . ILE A 1 108 ? -9.162 15.323 -26.129 1.00 44.91 108 ILE A CA 1
ATOM 856 C C . ILE A 1 108 ? -10.179 15.706 -25.045 1.00 44.91 108 ILE A C 1
ATOM 858 O O . ILE A 1 108 ? -11.329 15.281 -25.074 1.00 44.91 108 ILE A O 1
ATOM 862 N N . SER A 1 109 ? -9.767 16.569 -24.124 1.00 36.62 109 SER A N 1
ATOM 863 C CA . SER A 1 109 ? -10.652 17.587 -23.573 1.00 36.62 109 SER A CA 1
ATOM 864 C C . SER A 1 109 ? -9.866 18.884 -23.520 1.00 36.62 109 SER A C 1
ATOM 866 O O . SER A 1 109 ? -9.230 19.230 -22.528 1.00 36.62 109 SER A O 1
ATOM 868 N N . CYS A 1 110 ? -9.885 19.578 -24.658 1.00 38.41 110 CYS A N 1
ATOM 869 C CA . CYS A 1 110 ? -9.628 21.004 -24.721 1.00 38.41 110 CYS A CA 1
ATOM 870 C C . CYS A 1 110 ? -10.584 21.712 -23.762 1.00 38.41 110 CYS A C 1
ATOM 872 O O . CYS A 1 110 ? -11.744 21.930 -24.096 1.00 38.41 110 CYS A O 1
ATOM 874 N N . THR A 1 111 ? -10.086 22.130 -22.610 1.00 44.47 111 THR A N 1
ATOM 875 C CA . THR A 1 111 ? -10.694 23.218 -21.855 1.00 44.47 111 THR A CA 1
ATOM 876 C C . THR A 1 111 ? -9.572 24.065 -21.280 1.00 44.47 111 THR A C 1
ATOM 878 O O . THR A 1 111 ? -8.730 23.565 -20.546 1.00 44.47 111 THR A O 1
ATOM 881 N N . GLU A 1 112 ? -9.610 25.345 -21.656 1.00 39.94 112 GLU A N 1
ATOM 882 C CA . GLU A 1 112 ? -8.928 26.472 -21.009 1.00 39.94 112 GLU A CA 1
ATOM 883 C C . GLU A 1 112 ? -7.468 26.748 -21.385 1.00 39.94 112 GLU A C 1
ATOM 885 O O . GLU A 1 112 ? -6.574 26.696 -20.553 1.00 39.94 112 GLU A O 1
ATOM 890 N N . ALA A 1 113 ? -7.242 27.188 -22.627 1.00 36.56 113 ALA A N 1
ATOM 891 C CA . ALA A 1 113 ? -6.205 28.189 -22.914 1.00 36.56 113 ALA A CA 1
ATOM 892 C C . ALA A 1 113 ? -6.386 28.794 -24.317 1.00 36.56 113 ALA A C 1
ATOM 894 O O . ALA A 1 113 ? -5.575 28.519 -25.189 1.00 36.56 113 ALA A O 1
ATOM 895 N N . LEU A 1 114 ? -7.454 29.568 -24.568 1.00 34.66 114 LEU A N 1
ATOM 896 C CA . LEU A 1 114 ? -7.527 30.522 -25.701 1.00 34.66 114 LEU A CA 1
ATOM 897 C C . LEU A 1 114 ? -8.765 31.442 -25.613 1.00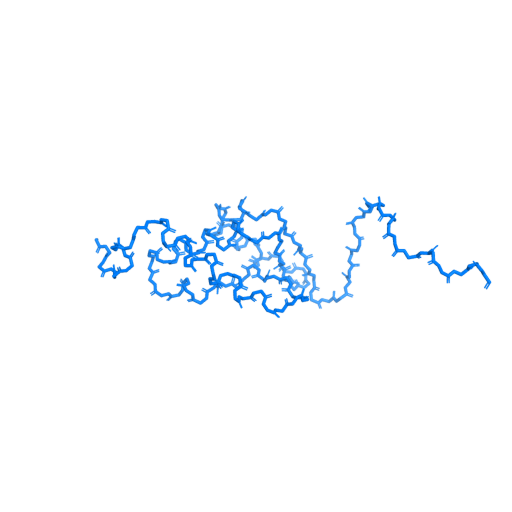 34.66 114 LEU A C 1
ATOM 899 O O . LEU A 1 114 ? -9.522 31.609 -26.562 1.00 34.66 114 LEU A O 1
ATOM 903 N N . ILE A 1 115 ? -8.968 32.083 -24.459 1.00 43.19 115 ILE A N 1
ATOM 904 C CA . ILE A 1 115 ? -9.761 33.320 -24.381 1.00 43.19 115 ILE A CA 1
ATOM 905 C C . ILE A 1 115 ? -8.873 34.381 -23.736 1.00 43.19 115 ILE A C 1
ATOM 907 O O . ILE A 1 115 ? -8.962 34.611 -22.539 1.00 43.19 115 ILE 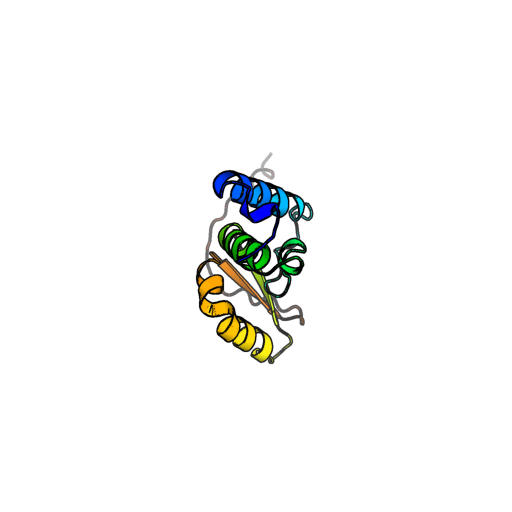A O 1
ATOM 911 N N . ALA A 1 116 ? -7.966 34.968 -24.518 1.00 41.62 116 ALA A N 1
ATOM 912 C CA . ALA A 1 116 ? -7.392 36.296 -24.263 1.00 41.62 116 ALA A CA 1
ATOM 913 C C . ALA A 1 116 ? -6.474 36.721 -25.424 1.00 41.62 116 ALA A C 1
ATOM 915 O O . ALA A 1 116 ? -5.311 37.059 -25.220 1.00 41.62 116 ALA A O 1
ATOM 916 N N . SER A 1 117 ? -6.950 36.660 -26.671 1.00 40.31 117 SER A N 1
ATOM 917 C CA . SER A 1 117 ? -6.259 37.326 -27.790 1.00 40.31 117 SER A CA 1
ATOM 918 C C . SER A 1 117 ? -7.216 37.697 -28.924 1.00 40.31 117 SER A C 1
ATOM 920 O O . SER A 1 117 ? -6.932 37.417 -30.079 1.00 40.31 117 SER A O 1
ATOM 922 N N . PHE A 1 118 ? -8.358 38.308 -28.609 1.00 38.72 118 PHE A N 1
ATOM 923 C CA . PHE A 1 118 ? -9.047 39.191 -29.553 1.00 38.72 118 PHE A CA 1
ATOM 924 C C . PHE A 1 118 ? -9.653 40.358 -28.775 1.00 38.72 118 PHE A C 1
ATOM 926 O O . PHE A 1 118 ? -10.594 40.188 -28.000 1.00 38.72 118 PHE A O 1
ATOM 933 N N . GLY A 1 119 ? -9.028 41.513 -28.978 1.00 36.06 119 GLY A N 1
ATOM 934 C CA . GLY A 1 119 ? -9.295 42.821 -28.401 1.00 36.06 119 GLY A CA 1
ATOM 935 C C . GLY A 1 119 ? -8.175 43.742 -28.843 1.00 36.06 119 GLY A C 1
ATOM 936 O O . GLY A 1 119 ? -7.112 43.678 -28.192 1.00 36.06 119 GLY A O 1
#

Radius of gyration: 18.93 Å; chains: 1; bounding box: 28×54×52 Å

Foldseek 3Di:
DDPDPCVVPDPVVLLVVLVVQLVVVCPPVPDAAALVDDRPQLVPDPVSVVSNLLSNQQVRQEHEYEDEPPPCVVVVVSCVVCVVSPVSHNYYHYHYPPPDPPDDDDDDDDDDDPPDPDD

Organism: NCBI:txid84275

Secondary structure (DSSP, 8-state):
----GGGGS-HHHHHHHHHHHHHHHTT-TT-PPBTT---GGGGT-HHHHHHHHHHHHHH-S-EEEEEBTTBTHHHHHHHHHSHHHHTT-S-EEEEESS-------------SS-SSS--

pLDDT: mean 70.94, std 17.09, range [31.81, 87.31]